Protein AF-A0A950FRL6-F1 (afdb_monomer_lite)

Sequence (107 aa):
MIVSRTVELADPLARANVIDALCGPGAPAGVTEVAESGTAVTVRFDDAVSAAELVDDLIAIESLFVPAKFMRDLAVDEAAAIAAAGLGDPELNATRVIETYLNEPRP

Structure (mmCIF, N/CA/C/O backbone):
data_AF-A0A950FRL6-F1
#
_entry.id   AF-A0A950FRL6-F1
#
loop_
_atom_site.group_PDB
_atom_site.id
_atom_site.type_symbol
_atom_site.label_atom_id
_atom_site.label_alt_id
_atom_site.label_comp_id
_atom_site.label_asym_id
_atom_site.label_entity_id
_atom_site.label_seq_id
_atom_site.pdbx_PDB_ins_code
_atom_site.Cartn_x
_atom_site.Cartn_y
_atom_site.Cartn_z
_atom_site.occupancy
_atom_site.B_iso_or_equiv
_atom_site.auth_seq_id
_atom_site.auth_comp_id
_atom_site.auth_asym_id
_atom_site.auth_atom_id
_atom_site.pdbx_PDB_model_num
ATOM 1 N N . MET A 1 1 ? 2.224 -2.146 -18.707 1.00 87.94 1 MET A N 1
ATOM 2 C CA . MET A 1 1 ? 0.781 -2.327 -18.996 1.00 87.94 1 MET A CA 1
ATOM 3 C C . MET A 1 1 ? 0.018 -1.880 -17.763 1.00 87.94 1 MET A C 1
ATOM 5 O O . MET A 1 1 ? 0.383 -2.319 -16.684 1.00 87.94 1 MET A O 1
ATOM 9 N N . ILE A 1 2 ? -1.011 -1.034 -17.893 1.00 94.31 2 ILE A N 1
ATOM 10 C CA . ILE A 1 2 ? -1.796 -0.620 -16.719 1.00 94.31 2 ILE A CA 1
ATOM 11 C C . ILE A 1 2 ? -2.721 -1.757 -16.285 1.00 94.31 2 ILE A C 1
ATOM 13 O O . ILE A 1 2 ? -3.552 -2.219 -17.069 1.00 94.31 2 ILE A O 1
ATOM 17 N N . VAL A 1 3 ? -2.575 -2.179 -15.034 1.00 94.50 3 VAL A N 1
ATOM 18 C CA . VAL A 1 3 ? -3.347 -3.235 -14.378 1.00 94.50 3 VAL A CA 1
ATOM 19 C C . VAL A 1 3 ? -4.167 -2.620 -13.250 1.00 94.50 3 VAL A C 1
ATOM 21 O O . VAL A 1 3 ? -3.792 -1.599 -12.673 1.00 94.50 3 VAL A O 1
ATOM 24 N N . SER A 1 4 ? -5.313 -3.229 -12.949 1.00 95.50 4 SER A N 1
ATOM 25 C CA . SER A 1 4 ? -6.137 -2.867 -11.800 1.00 95.50 4 SER A CA 1
ATOM 26 C C . SER A 1 4 ? -6.367 -4.081 -10.904 1.00 95.50 4 SER A C 1
ATOM 28 O O . SER A 1 4 ? -6.566 -5.198 -11.395 1.00 95.50 4 SER A O 1
ATOM 30 N N . ARG A 1 5 ? -6.310 -3.857 -9.591 1.00 93.81 5 ARG A N 1
ATOM 31 C CA . ARG A 1 5 ? -6.590 -4.843 -8.545 1.00 93.81 5 ARG A CA 1
ATOM 32 C C . ARG A 1 5 ? -7.585 -4.258 -7.563 1.00 93.81 5 ARG A C 1
ATOM 34 O O . ARG A 1 5 ? -7.456 -3.096 -7.191 1.00 93.81 5 ARG A O 1
ATOM 41 N N . THR A 1 6 ? -8.535 -5.075 -7.134 1.00 95.19 6 THR A N 1
ATOM 42 C CA . THR A 1 6 ? -9.504 -4.717 -6.100 1.00 95.19 6 THR A CA 1
ATOM 43 C C . THR A 1 6 ? -9.479 -5.789 -5.026 1.00 95.19 6 THR A C 1
ATOM 45 O O . THR A 1 6 ? -9.543 -6.977 -5.340 1.00 95.19 6 THR A O 1
ATOM 48 N N . VAL A 1 7 ? -9.388 -5.358 -3.772 1.00 93.81 7 VAL A N 1
ATOM 49 C CA . VAL A 1 7 ? -9.400 -6.222 -2.593 1.00 93.81 7 VAL A CA 1
ATOM 50 C C . VAL A 1 7 ? -10.497 -5.768 -1.636 1.00 93.81 7 VAL A C 1
ATOM 52 O O . VAL A 1 7 ? -10.723 -4.571 -1.458 1.00 93.81 7 VAL A O 1
ATOM 55 N N . GLU A 1 8 ? -11.183 -6.733 -1.030 1.00 94.81 8 GLU A N 1
ATOM 56 C CA . GLU A 1 8 ? -12.189 -6.492 0.002 1.00 94.81 8 GLU A CA 1
ATOM 57 C C . GLU A 1 8 ? -11.551 -6.606 1.384 1.00 94.81 8 GLU A C 1
ATOM 59 O O . GLU A 1 8 ? -11.023 -7.652 1.763 1.00 94.81 8 GLU A O 1
ATOM 64 N N . LEU A 1 9 ? -11.624 -5.524 2.148 1.00 91.25 9 LEU A N 1
ATOM 65 C CA . LEU A 1 9 ? -11.005 -5.374 3.456 1.00 91.25 9 LEU A CA 1
ATOM 66 C C . LEU A 1 9 ? -12.058 -4.843 4.434 1.00 91.25 9 LEU A C 1
ATOM 68 O O . LEU A 1 9 ? -12.314 -3.641 4.552 1.00 91.25 9 LEU A O 1
ATOM 72 N N . ALA A 1 10 ? -12.709 -5.768 5.139 1.00 89.12 10 ALA A N 1
ATOM 73 C CA . ALA A 1 10 ? -13.754 -5.428 6.103 1.00 89.12 10 ALA A CA 1
ATOM 74 C C . ALA A 1 10 ? -13.202 -4.628 7.296 1.00 89.12 10 ALA A C 1
ATOM 76 O O . ALA A 1 10 ? -13.864 -3.704 7.773 1.00 89.12 10 ALA A O 1
ATOM 77 N N . ASP A 1 11 ? -11.985 -4.952 7.744 1.00 88.56 11 ASP A N 1
ATOM 78 C CA . ASP A 1 11 ? -11.315 -4.250 8.838 1.00 88.56 11 ASP A CA 1
ATOM 79 C C . ASP A 1 11 ? -10.840 -2.853 8.383 1.00 88.56 11 ASP A C 1
ATOM 81 O O . ASP A 1 11 ? -10.010 -2.748 7.473 1.00 88.56 11 ASP A O 1
ATOM 85 N N . PRO A 1 12 ? -11.337 -1.764 9.004 1.00 88.38 12 PRO A N 1
ATOM 86 C CA . PRO A 1 12 ? -10.878 -0.409 8.715 1.00 88.38 12 PRO A CA 1
ATOM 87 C C . PRO A 1 12 ? -9.383 -0.175 8.941 1.00 88.38 12 PRO A C 1
ATOM 89 O O . PRO A 1 12 ? -8.803 0.652 8.242 1.00 88.38 12 PRO A O 1
ATOM 92 N N . LEU A 1 13 ? -8.751 -0.877 9.888 1.00 87.31 13 LEU A N 1
ATOM 93 C CA . LEU A 1 13 ? -7.313 -0.741 10.135 1.00 87.31 13 LEU A CA 1
ATOM 94 C C . LEU A 1 13 ? -6.499 -1.373 9.008 1.00 87.31 13 LEU A C 1
ATOM 96 O O . LEU A 1 13 ? -5.590 -0.732 8.490 1.00 87.31 13 LEU A O 1
ATOM 100 N N . ALA A 1 14 ? -6.874 -2.577 8.574 1.00 88.50 14 ALA A N 1
ATOM 101 C CA . ALA A 1 14 ? -6.250 -3.228 7.423 1.00 88.50 14 ALA A CA 1
ATOM 102 C C . ALA A 1 14 ? -6.388 -2.372 6.152 1.00 88.50 14 ALA A C 1
ATOM 104 O O . ALA A 1 14 ? -5.428 -2.222 5.401 1.00 88.50 14 ALA A O 1
ATOM 105 N N . ARG A 1 15 ? -7.553 -1.738 5.936 1.00 92.31 15 ARG A N 1
ATOM 106 C CA . ARG A 1 15 ? -7.723 -0.773 4.833 1.00 92.31 15 ARG A CA 1
ATOM 107 C C . ARG A 1 15 ? -6.764 0.398 4.929 1.00 92.31 15 ARG A C 1
ATOM 109 O O . ARG A 1 15 ? -6.112 0.716 3.941 1.00 92.31 15 ARG A O 1
ATOM 116 N N . ALA A 1 16 ? -6.681 1.028 6.098 1.00 90.25 16 ALA A N 1
ATOM 117 C CA . ALA A 1 16 ? -5.800 2.169 6.301 1.00 90.25 16 ALA A CA 1
ATOM 118 C C . ALA A 1 16 ? -4.330 1.801 6.039 1.00 90.25 16 ALA A C 1
ATOM 120 O O . ALA A 1 16 ? -3.643 2.554 5.357 1.00 90.25 16 ALA A O 1
ATOM 121 N N . ASN A 1 17 ? -3.882 0.630 6.503 1.00 89.88 17 ASN A N 1
ATOM 122 C CA . ASN A 1 17 ? -2.516 0.149 6.283 1.00 89.88 17 ASN A CA 1
ATOM 123 C C . ASN A 1 17 ? -2.237 -0.108 4.800 1.00 89.88 17 ASN A C 1
ATOM 125 O O . ASN A 1 17 ? -1.249 0.386 4.267 1.00 89.88 17 ASN A O 1
ATOM 129 N N . VAL A 1 18 ? -3.137 -0.809 4.103 1.00 92.00 18 VAL A N 1
ATOM 130 C CA . VAL A 1 18 ? -2.991 -1.076 2.663 1.00 92.00 18 VAL A CA 1
ATOM 131 C C . VAL A 1 18 ? -2.962 0.226 1.855 1.00 92.00 18 VAL A C 1
ATOM 133 O O . VAL A 1 18 ? -2.146 0.368 0.947 1.00 92.00 18 VAL A O 1
ATOM 136 N N . ILE A 1 19 ? -3.816 1.200 2.182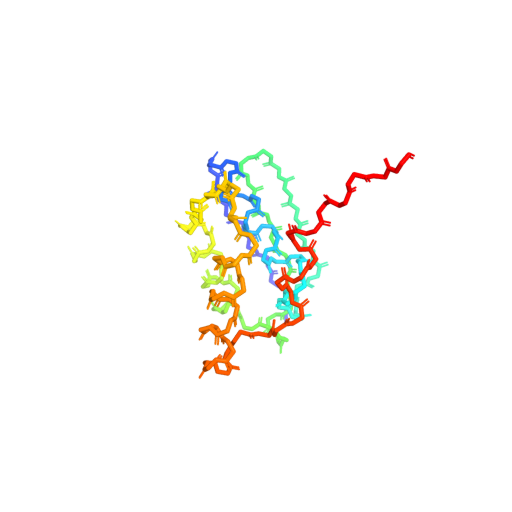 1.00 93.31 19 ILE A N 1
ATOM 137 C CA . ILE A 1 19 ? -3.823 2.504 1.504 1.00 93.31 19 ILE A CA 1
ATOM 138 C C . ILE A 1 19 ? -2.518 3.260 1.774 1.00 93.31 19 ILE A C 1
ATOM 140 O O . ILE A 1 19 ? -1.926 3.787 0.834 1.00 93.31 19 ILE A O 1
ATOM 144 N N . ASP A 1 20 ? -2.050 3.299 3.022 1.00 91.75 20 ASP A N 1
ATOM 145 C CA . ASP A 1 20 ? -0.800 3.979 3.374 1.00 91.75 20 ASP A CA 1
ATOM 146 C C . ASP A 1 20 ? 0.414 3.306 2.721 1.00 91.75 20 ASP A C 1
ATOM 148 O O . ASP A 1 20 ? 1.299 3.980 2.213 1.00 91.75 20 ASP A O 1
ATOM 152 N N . ALA A 1 21 ? 0.432 1.981 2.603 1.00 91.12 21 ALA A N 1
ATOM 153 C CA . ALA A 1 21 ? 1.499 1.275 1.901 1.00 91.12 21 ALA A CA 1
ATOM 154 C C . ALA A 1 21 ? 1.513 1.554 0.385 1.00 91.12 21 ALA A C 1
ATOM 156 O O . ALA A 1 21 ? 2.580 1.636 -0.226 1.00 91.12 21 ALA A O 1
ATOM 157 N N . LEU A 1 22 ? 0.339 1.721 -0.234 1.00 93.56 22 LEU A N 1
ATOM 158 C CA . LEU A 1 22 ? 0.208 1.938 -1.680 1.00 93.56 22 LEU A CA 1
ATOM 159 C C . LEU A 1 22 ? 0.292 3.413 -2.102 1.00 93.56 22 LEU A C 1
ATOM 161 O O . LEU A 1 22 ? 0.599 3.685 -3.261 1.00 93.56 22 LEU A O 1
ATOM 165 N N . CYS A 1 23 ? 0.031 4.358 -1.197 1.00 92.62 23 CYS A N 1
ATOM 166 C CA . CYS A 1 23 ? 0.084 5.803 -1.465 1.00 92.62 23 CYS A CA 1
ATOM 167 C C . CYS A 1 23 ? 1.176 6.540 -0.687 1.00 92.62 23 CYS A C 1
ATOM 169 O O . CYS A 1 23 ? 1.468 7.702 -0.980 1.00 92.62 23 CYS A O 1
ATOM 171 N N . GLY A 1 24 ? 1.725 5.912 0.343 1.00 86.62 24 GLY A N 1
ATOM 172 C CA . GLY A 1 24 ? 2.607 6.550 1.297 1.00 86.62 24 GLY A CA 1
ATOM 173 C C . GLY A 1 24 ? 4.076 6.542 0.881 1.00 86.62 24 GLY A C 1
ATOM 174 O O . GLY A 1 24 ? 4.464 6.091 -0.203 1.00 86.62 24 GLY A O 1
ATOM 175 N N . PRO A 1 25 ? 4.943 7.080 1.747 1.00 79.94 25 PRO A N 1
ATOM 176 C CA . PRO A 1 25 ? 6.359 7.219 1.449 1.00 79.94 25 PRO A CA 1
ATOM 177 C C . PRO A 1 25 ? 7.063 5.853 1.362 1.00 79.94 25 PRO A C 1
ATOM 179 O O . PRO A 1 25 ? 7.353 5.229 2.387 1.00 79.94 25 PRO A O 1
ATOM 182 N N . GLY A 1 26 ? 7.390 5.437 0.137 1.00 85.19 26 GLY A N 1
ATOM 183 C CA . GLY A 1 26 ? 7.933 4.108 -0.177 1.00 85.19 26 GLY A CA 1
ATOM 184 C C . GLY A 1 26 ? 7.007 3.249 -1.042 1.00 85.19 26 GLY A C 1
ATOM 185 O O . GLY A 1 26 ? 7.374 2.122 -1.362 1.00 85.19 26 GLY A O 1
ATOM 186 N N . ALA A 1 27 ? 5.844 3.780 -1.438 1.00 90.81 27 ALA A N 1
ATOM 187 C CA . ALA A 1 27 ? 4.916 3.106 -2.332 1.00 90.81 27 ALA A CA 1
ATOM 188 C C . ALA A 1 27 ? 5.580 2.658 -3.650 1.00 90.81 27 ALA A C 1
ATOM 190 O O . ALA A 1 27 ? 6.502 3.328 -4.141 1.00 90.81 27 ALA A O 1
ATOM 191 N N . PRO A 1 28 ? 5.103 1.558 -4.265 1.00 92.62 28 PRO A N 1
ATOM 192 C CA . PRO A 1 28 ? 5.642 1.098 -5.536 1.00 92.62 28 PRO A CA 1
ATOM 193 C C . PRO A 1 28 ? 5.508 2.184 -6.607 1.00 92.62 28 PRO A C 1
ATOM 195 O O . PRO A 1 28 ? 4.423 2.711 -6.845 1.00 92.62 28 PRO A O 1
ATOM 198 N N . ALA A 1 29 ? 6.612 2.499 -7.287 1.00 92.81 29 ALA A N 1
ATOM 199 C CA . ALA A 1 29 ? 6.678 3.602 -8.250 1.00 92.81 29 ALA A CA 1
ATOM 200 C C . ALA A 1 29 ? 5.698 3.458 -9.430 1.00 92.81 29 ALA A C 1
ATOM 202 O O . ALA A 1 29 ? 5.379 4.442 -10.094 1.00 92.81 29 ALA A O 1
ATOM 203 N N . GLY A 1 30 ? 5.239 2.235 -9.709 1.00 93.31 30 GLY A N 1
ATOM 204 C CA . GLY A 1 30 ? 4.243 1.954 -10.734 1.00 93.31 30 GLY A CA 1
ATOM 205 C C . GLY A 1 30 ? 2.810 2.281 -10.321 1.00 93.31 30 GLY A C 1
ATOM 206 O O . GLY A 1 30 ? 1.950 2.296 -11.197 1.00 93.31 30 GLY A O 1
ATOM 207 N N . VAL A 1 31 ? 2.518 2.531 -9.039 1.00 95.94 31 VAL A N 1
ATOM 208 C CA . VAL A 1 31 ? 1.166 2.876 -8.578 1.00 95.94 31 VAL A CA 1
ATOM 209 C C . VAL A 1 31 ? 0.795 4.275 -9.059 1.00 95.94 31 VAL A C 1
ATOM 211 O O . VAL A 1 31 ? 1.514 5.247 -8.852 1.00 95.94 31 VAL A O 1
ATOM 214 N N . THR A 1 32 ? -0.356 4.364 -9.720 1.00 95.69 32 THR A N 1
ATOM 215 C CA . THR A 1 32 ? -0.865 5.608 -10.318 1.00 95.69 32 THR A CA 1
ATOM 216 C C . THR A 1 32 ? -2.111 6.127 -9.619 1.00 95.69 32 THR A C 1
ATOM 218 O O . THR A 1 32 ? -2.342 7.332 -9.596 1.00 95.69 32 THR A O 1
ATOM 221 N N . GLU A 1 33 ? -2.919 5.229 -9.057 1.00 96.06 33 GLU A N 1
ATOM 222 C CA . GLU A 1 33 ? -4.164 5.577 -8.386 1.00 96.06 33 GLU A CA 1
ATOM 223 C C . GLU A 1 33 ? -4.517 4.505 -7.355 1.00 96.06 33 GLU A C 1
ATOM 225 O O . GLU A 1 33 ? -4.392 3.308 -7.626 1.00 96.06 33 GLU A O 1
ATOM 230 N N . VAL A 1 34 ? -5.004 4.946 -6.198 1.00 96.38 34 VAL A N 1
ATOM 231 C CA . VAL A 1 34 ? -5.631 4.099 -5.183 1.00 96.38 34 VAL A CA 1
ATOM 232 C C . VAL A 1 34 ? -6.941 4.765 -4.784 1.00 96.38 34 VAL A C 1
ATOM 234 O O . VAL A 1 34 ? -6.968 5.956 -4.479 1.00 96.38 34 VAL A O 1
ATOM 237 N N . ALA A 1 35 ? -8.025 3.999 -4.794 1.00 95.94 35 ALA A N 1
ATOM 238 C CA . ALA A 1 35 ? -9.356 4.463 -4.440 1.00 95.94 35 ALA A CA 1
ATOM 239 C C . ALA A 1 35 ? -9.987 3.533 -3.401 1.00 95.94 35 ALA A C 1
ATOM 241 O O . ALA A 1 35 ? -9.919 2.309 -3.526 1.00 95.94 35 ALA A O 1
ATOM 242 N N . GLU A 1 36 ? -10.643 4.119 -2.403 1.00 95.31 36 GLU A N 1
ATOM 243 C CA . GLU A 1 36 ? -11.425 3.402 -1.394 1.00 95.31 36 GLU A CA 1
ATOM 244 C C . GLU A 1 36 ? -12.923 3.590 -1.666 1.00 95.31 36 GLU A C 1
ATOM 246 O O . GLU A 1 36 ? -13.394 4.701 -1.922 1.00 95.31 36 GLU A O 1
ATOM 251 N N . SER A 1 37 ? -13.689 2.502 -1.596 1.00 94.38 37 SER A N 1
ATOM 252 C CA . SER A 1 37 ? -15.148 2.523 -1.674 1.00 94.38 37 SER A CA 1
ATOM 253 C C . SER A 1 37 ? -15.744 1.518 -0.691 1.00 94.38 37 SER A C 1
ATOM 255 O O . SER A 1 37 ? -15.811 0.319 -0.953 1.00 94.38 37 SER A O 1
ATOM 257 N N . GLY A 1 38 ? -16.180 2.005 0.474 1.00 93.94 38 GLY A N 1
ATOM 258 C CA . GLY A 1 38 ? -16.707 1.141 1.530 1.00 93.94 38 GLY A CA 1
ATOM 259 C C . GLY A 1 38 ? -15.626 0.210 2.081 1.00 93.94 38 GLY A C 1
ATOM 260 O O . GLY A 1 38 ? -14.698 0.670 2.737 1.00 93.94 38 GLY A O 1
ATOM 261 N N . THR A 1 39 ? -15.760 -1.094 1.838 1.00 93.38 39 THR A N 1
ATOM 262 C CA . THR A 1 39 ? -14.760 -2.109 2.212 1.00 93.38 39 THR A CA 1
ATOM 263 C C . THR A 1 39 ? -13.768 -2.415 1.096 1.00 93.38 39 THR A C 1
ATOM 265 O O . THR A 1 39 ? -12.771 -3.089 1.343 1.00 93.38 39 THR A O 1
ATOM 268 N N . ALA A 1 40 ? -14.012 -1.917 -0.114 1.00 95.44 40 ALA A N 1
ATOM 269 C CA . ALA A 1 40 ? -13.182 -2.198 -1.270 1.00 95.44 40 ALA A CA 1
ATOM 270 C C . ALA A 1 40 ? -12.049 -1.175 -1.394 1.00 95.44 40 ALA A C 1
ATOM 272 O O . ALA A 1 40 ? -12.287 0.035 -1.369 1.00 95.44 40 ALA A O 1
ATOM 273 N N . VAL A 1 41 ? -10.828 -1.659 -1.612 1.00 96.00 41 VAL A N 1
ATOM 274 C CA . VAL A 1 41 ? -9.684 -0.843 -2.033 1.00 96.00 41 VAL A CA 1
ATOM 275 C C . VAL A 1 41 ? -9.300 -1.263 -3.444 1.00 96.00 41 VAL A C 1
ATOM 277 O O . VAL A 1 41 ? -9.071 -2.442 -3.707 1.00 96.00 41 VAL A O 1
ATOM 280 N N . THR A 1 42 ? -9.259 -0.302 -4.366 1.00 97.06 42 THR A N 1
ATOM 281 C CA . THR A 1 42 ? -8.869 -0.517 -5.762 1.00 97.06 42 THR A CA 1
ATOM 282 C C . THR A 1 42 ? -7.578 0.222 -6.060 1.00 97.06 42 THR A C 1
ATOM 284 O O . THR A 1 42 ? -7.508 1.432 -5.871 1.00 97.06 42 THR A O 1
ATOM 287 N N . VAL A 1 43 ? -6.579 -0.487 -6.576 1.00 96.75 43 VAL A N 1
ATOM 288 C CA . VAL A 1 43 ? -5.303 0.078 -7.019 1.00 96.75 43 VAL A CA 1
ATOM 289 C C . VAL A 1 43 ? -5.149 -0.069 -8.528 1.00 96.75 43 VAL A C 1
ATOM 291 O O . VAL A 1 43 ? -5.541 -1.081 -9.122 1.00 96.75 43 VAL A O 1
ATOM 294 N N . ARG A 1 44 ? -4.585 0.959 -9.163 1.00 97.12 44 ARG A N 1
ATOM 295 C CA . ARG A 1 44 ? -4.181 0.966 -10.571 1.00 97.12 44 ARG A CA 1
ATOM 296 C C . ARG A 1 44 ? -2.692 1.246 -10.668 1.00 97.12 44 ARG A C 1
ATOM 298 O O . ARG A 1 44 ? -2.211 2.248 -10.133 1.00 97.12 44 ARG A O 1
ATOM 305 N N . PHE A 1 45 ? -1.972 0.399 -11.390 1.00 96.81 45 PHE A N 1
ATOM 306 C CA . PHE A 1 45 ? -0.520 0.496 -11.499 1.00 96.81 45 PHE A CA 1
ATOM 307 C C . PHE A 1 45 ? 0.004 0.028 -12.857 1.00 96.81 45 PHE A C 1
ATOM 309 O O . PHE A 1 45 ? -0.662 -0.733 -13.559 1.00 96.81 45 PHE A O 1
ATOM 316 N N . ASP A 1 46 ? 1.194 0.491 -13.238 1.00 96.19 46 ASP A N 1
ATOM 317 C CA . ASP A 1 46 ? 1.920 -0.003 -14.406 1.00 96.19 46 ASP A CA 1
ATOM 318 C C . ASP A 1 46 ? 2.787 -1.214 -14.041 1.00 96.19 46 ASP A C 1
ATOM 320 O O . ASP A 1 46 ? 3.835 -1.080 -13.409 1.00 96.19 46 ASP A O 1
ATOM 324 N N . ASP A 1 47 ? 2.372 -2.391 -14.505 1.00 93.81 47 ASP A N 1
ATOM 325 C CA . ASP A 1 47 ? 3.065 -3.669 -14.298 1.00 93.81 47 ASP A CA 1
ATOM 326 C C . ASP A 1 47 ? 4.473 -3.707 -14.922 1.00 93.81 47 ASP A C 1
ATOM 328 O O . ASP A 1 47 ? 5.331 -4.486 -14.524 1.00 93.81 47 ASP A O 1
ATOM 332 N N . ALA A 1 48 ? 4.759 -2.818 -15.882 1.00 93.75 48 ALA A N 1
ATOM 333 C CA . ALA A 1 48 ? 6.112 -2.688 -16.420 1.00 93.75 48 ALA A CA 1
ATOM 334 C C . ALA A 1 48 ? 7.072 -1.959 -15.458 1.00 93.75 48 ALA A C 1
ATOM 336 O O . ALA A 1 48 ? 8.287 -2.062 -15.621 1.00 93.75 48 ALA A O 1
ATOM 337 N N . VAL A 1 49 ? 6.539 -1.205 -14.489 1.00 94.81 49 VAL A N 1
ATOM 338 C CA . VAL A 1 49 ? 7.307 -0.413 -13.511 1.00 94.81 49 VAL A CA 1
ATOM 339 C C . VAL A 1 49 ? 7.329 -1.097 -12.146 1.00 94.81 49 VAL A C 1
ATOM 341 O O . VAL A 1 49 ? 8.351 -1.096 -11.464 1.00 94.81 49 VAL A O 1
ATOM 344 N N . SER A 1 50 ? 6.210 -1.683 -11.728 1.00 92.06 50 SER A N 1
ATOM 345 C CA . SER A 1 50 ? 6.103 -2.453 -10.489 1.00 92.06 50 SER A CA 1
ATOM 346 C C . SER A 1 50 ? 5.360 -3.743 -10.781 1.00 92.06 50 SER A C 1
ATOM 348 O O . SER A 1 50 ? 4.185 -3.697 -11.133 1.00 92.06 50 SER A O 1
ATOM 350 N N . ALA A 1 51 ? 6.062 -4.871 -10.650 1.00 92.94 51 ALA A N 1
ATOM 351 C CA . ALA A 1 51 ? 5.513 -6.185 -10.956 1.00 92.94 51 ALA A CA 1
ATOM 352 C C . ALA A 1 51 ? 4.234 -6.444 -10.150 1.00 92.94 51 ALA A C 1
ATOM 354 O O . ALA A 1 51 ? 4.188 -6.169 -8.950 1.00 92.94 51 ALA A O 1
ATOM 355 N N . ALA A 1 52 ? 3.218 -7.009 -10.799 1.00 91.19 52 ALA A N 1
ATOM 356 C CA . ALA A 1 52 ? 1.936 -7.302 -10.171 1.00 91.19 52 ALA A CA 1
ATOM 357 C C . ALA A 1 52 ? 2.074 -8.166 -8.912 1.00 91.19 52 ALA A C 1
ATOM 359 O O . ALA A 1 52 ? 1.395 -7.893 -7.929 1.00 91.19 52 ALA A O 1
ATOM 360 N N . GLU A 1 53 ? 2.998 -9.130 -8.910 1.00 91.69 53 GLU A N 1
ATOM 361 C CA . GLU A 1 53 ? 3.289 -9.974 -7.743 1.00 91.69 53 GLU A CA 1
ATOM 362 C C . GLU A 1 53 ? 3.731 -9.148 -6.528 1.00 91.69 53 GLU A C 1
ATOM 364 O O . GLU A 1 53 ? 3.252 -9.384 -5.430 1.00 91.69 53 GLU A O 1
ATOM 369 N N . LEU A 1 54 ? 4.553 -8.110 -6.723 1.00 91.56 54 LEU A N 1
ATOM 370 C CA . LEU A 1 54 ? 4.987 -7.231 -5.633 1.00 91.56 54 LEU A CA 1
ATOM 371 C C . LEU A 1 54 ? 3.821 -6.419 -5.054 1.00 91.56 54 LEU A C 1
ATOM 373 O O . LEU A 1 54 ? 3.761 -6.195 -3.848 1.00 91.56 54 LEU A O 1
ATOM 377 N N . VAL A 1 55 ? 2.896 -5.967 -5.905 1.00 91.75 55 VAL A N 1
ATOM 378 C CA . VAL A 1 55 ? 1.696 -5.244 -5.454 1.00 91.75 55 VAL A CA 1
ATOM 379 C C . VAL A 1 55 ? 0.749 -6.185 -4.710 1.00 91.75 55 VAL A C 1
ATOM 381 O O . VAL A 1 55 ? 0.221 -5.817 -3.662 1.00 91.75 55 VAL A O 1
ATOM 384 N N . ASP A 1 56 ? 0.558 -7.398 -5.228 1.00 91.94 56 ASP A N 1
ATOM 385 C CA . ASP A 1 56 ? -0.290 -8.419 -4.618 1.00 91.94 56 ASP A CA 1
ATOM 386 C C . ASP A 1 56 ? 0.291 -8.873 -3.255 1.00 91.94 56 ASP A C 1
ATOM 388 O O . ASP A 1 56 ? -0.452 -8.963 -2.274 1.00 91.94 56 ASP A O 1
ATOM 392 N N . ASP A 1 57 ? 1.613 -9.050 -3.152 1.00 91.56 57 ASP A N 1
ATOM 393 C CA . ASP A 1 57 ? 2.315 -9.373 -1.902 1.00 91.56 57 ASP A CA 1
ATOM 394 C C . ASP A 1 57 ? 2.178 -8.255 -0.863 1.00 91.56 57 ASP A C 1
ATOM 396 O O . ASP A 1 57 ? 1.884 -8.520 0.305 1.00 91.56 57 ASP A O 1
ATOM 400 N N . LEU A 1 58 ? 2.342 -6.996 -1.279 1.00 91.06 58 LEU A N 1
ATOM 401 C CA . LEU A 1 58 ? 2.189 -5.847 -0.389 1.00 91.06 58 LEU A CA 1
ATOM 402 C C . LEU A 1 58 ? 0.767 -5.767 0.180 1.00 91.06 58 LEU A C 1
ATOM 404 O O . LEU A 1 58 ? 0.592 -5.609 1.387 1.00 91.06 58 LEU A O 1
ATOM 408 N N . ILE A 1 59 ? -0.254 -5.939 -0.666 1.00 91.31 59 ILE A N 1
ATOM 409 C CA . ILE A 1 59 ? -1.654 -5.990 -0.223 1.00 91.31 59 ILE A CA 1
ATOM 410 C C . ILE A 1 59 ? -1.853 -7.133 0.777 1.00 91.31 59 ILE A C 1
ATOM 412 O O . ILE A 1 59 ? -2.489 -6.935 1.813 1.00 91.31 59 ILE A O 1
ATOM 416 N N . ALA A 1 60 ? -1.308 -8.319 0.495 1.00 88.69 60 ALA A N 1
ATOM 417 C CA . ALA A 1 60 ? -1.447 -9.475 1.371 1.00 88.69 60 ALA A CA 1
ATOM 418 C C . ALA A 1 60 ? -0.813 -9.233 2.750 1.00 88.69 60 ALA A C 1
ATOM 420 O O . ALA A 1 60 ? -1.460 -9.486 3.768 1.00 88.69 60 ALA A O 1
ATOM 421 N N . ILE A 1 61 ? 0.408 -8.698 2.799 1.00 87.25 61 ILE A N 1
ATOM 422 C CA . ILE A 1 61 ? 1.121 -8.406 4.049 1.00 87.25 61 ILE A CA 1
ATOM 423 C C . ILE A 1 61 ? 0.351 -7.373 4.875 1.00 87.25 61 ILE A C 1
ATOM 425 O O . ILE A 1 61 ? 0.009 -7.634 6.029 1.00 87.25 61 ILE A O 1
ATOM 429 N N . GLU A 1 62 ? 0.013 -6.235 4.275 1.00 88.00 62 GLU A N 1
ATOM 430 C CA . GLU A 1 62 ? -0.605 -5.107 4.982 1.00 88.00 62 GLU A CA 1
ATOM 431 C C . GLU A 1 62 ? -2.066 -5.377 5.365 1.00 88.00 62 GLU A C 1
ATOM 433 O O . GLU A 1 62 ? -2.584 -4.805 6.324 1.00 88.00 62 GLU A O 1
ATOM 438 N N . SER A 1 63 ? -2.731 -6.309 4.673 1.00 84.50 63 SER A N 1
ATOM 439 C CA . SER A 1 63 ? -4.071 -6.773 5.053 1.00 84.50 63 SER A CA 1
ATOM 440 C C . SER A 1 63 ? -4.092 -7.618 6.332 1.00 84.50 63 SER A C 1
ATOM 442 O O . SER A 1 63 ? -5.123 -7.694 7.002 1.00 84.50 63 SER A O 1
ATOM 444 N N . LEU A 1 64 ? -2.969 -8.260 6.672 1.00 78.94 64 LEU A N 1
ATOM 445 C CA . LEU A 1 64 ? -2.821 -9.127 7.846 1.00 78.94 64 LEU A CA 1
ATOM 446 C C . LEU A 1 64 ? -2.072 -8.431 8.982 1.00 78.94 64 LEU A C 1
ATOM 448 O O . LEU A 1 64 ? -2.271 -8.750 10.158 1.00 78.94 64 LEU A O 1
ATOM 452 N N . PHE A 1 65 ? -1.189 -7.498 8.638 1.00 63.22 65 PHE A N 1
ATOM 453 C CA . PHE A 1 65 ? -0.380 -6.774 9.594 1.00 63.22 65 PHE A CA 1
ATOM 454 C C . PHE A 1 65 ? -1.215 -5.671 10.247 1.00 63.22 65 PHE A C 1
ATOM 456 O O . PHE A 1 65 ? -1.348 -4.565 9.736 1.00 63.22 65 PHE A O 1
ATOM 463 N N . VAL A 1 66 ? -1.776 -5.968 11.419 1.00 53.72 66 VAL A N 1
ATOM 464 C CA . VAL A 1 66 ? -2.225 -4.940 12.361 1.00 53.72 66 VAL A CA 1
ATOM 465 C C . VAL A 1 66 ? -1.075 -4.739 13.343 1.00 53.72 66 VAL A C 1
ATOM 467 O O . VAL A 1 66 ? -0.972 -5.509 14.305 1.00 53.72 66 VAL A O 1
ATOM 470 N N . PRO A 1 67 ? -0.177 -3.751 13.145 1.00 50.41 67 PRO A N 1
ATOM 471 C CA . PRO A 1 67 ? 0.742 -3.399 14.206 1.00 50.41 67 PRO A CA 1
ATOM 472 C C . PRO A 1 67 ? -0.138 -2.988 15.378 1.00 50.41 67 PRO A C 1
ATOM 474 O O . PRO A 1 67 ? -0.921 -2.039 15.281 1.00 50.41 67 PRO A O 1
ATOM 477 N N . ALA A 1 68 ? -0.065 -3.739 16.476 1.00 44.91 68 ALA A N 1
ATOM 478 C CA . ALA A 1 68 ? -0.655 -3.301 17.720 1.00 44.91 68 ALA A CA 1
ATOM 479 C C . ALA A 1 68 ? -0.048 -1.925 17.995 1.00 44.91 68 ALA A C 1
ATOM 481 O O . ALA A 1 68 ? 1.137 -1.825 18.317 1.00 44.91 68 ALA A O 1
ATOM 482 N N . LYS A 1 69 ? -0.832 -0.859 17.789 1.00 44.94 69 LYS A N 1
ATOM 483 C CA . LYS A 1 69 ? -0.480 0.497 18.202 1.00 44.94 69 LYS A CA 1
ATOM 484 C C . LYS A 1 69 ? -0.383 0.461 19.722 1.00 44.94 69 LYS A C 1
ATOM 486 O O . LYS A 1 69 ? -1.319 0.815 20.432 1.00 44.94 69 LYS A O 1
ATOM 491 N N . PHE A 1 70 ? 0.752 0.007 20.234 1.00 44.28 70 PHE A N 1
ATOM 492 C CA . PHE A 1 70 ? 1.152 0.255 21.601 1.00 44.28 70 PHE A CA 1
ATOM 493 C C . PHE A 1 70 ? 1.556 1.724 21.654 1.00 44.28 70 PHE A C 1
ATOM 495 O O . PHE A 1 70 ? 2.733 2.064 21.633 1.00 44.28 70 PHE A O 1
ATOM 502 N N . MET A 1 71 ? 0.559 2.613 21.701 1.00 47.75 71 MET A N 1
ATOM 503 C CA . MET A 1 71 ? 0.775 3.963 22.207 1.00 47.75 71 MET A CA 1
ATOM 504 C C . MET A 1 71 ? 0.963 3.833 23.715 1.00 47.75 71 MET A C 1
ATOM 506 O O . MET A 1 71 ? 0.027 3.986 24.495 1.00 47.75 71 MET A O 1
ATOM 510 N N . ARG A 1 72 ? 2.167 3.429 24.116 1.00 49.91 72 ARG A N 1
ATOM 511 C CA . ARG A 1 72 ? 2.629 3.555 25.490 1.00 49.91 72 ARG A CA 1
ATOM 512 C C . ARG A 1 72 ? 3.575 4.742 25.517 1.00 49.91 72 ARG A C 1
ATOM 514 O O . ARG A 1 72 ? 4.507 4.780 24.717 1.00 49.91 72 ARG A O 1
ATOM 521 N N . ASP A 1 73 ? 3.349 5.665 26.443 1.00 50.88 73 ASP A N 1
ATOM 522 C CA . ASP A 1 73 ? 4.330 6.699 26.753 1.00 50.88 73 ASP A CA 1
ATOM 523 C C . ASP A 1 73 ? 5.623 6.005 27.196 1.00 50.88 73 ASP A C 1
ATOM 525 O O . ASP A 1 73 ? 5.680 5.360 28.246 1.00 50.88 73 ASP A O 1
ATOM 529 N N . LEU A 1 74 ? 6.642 6.057 26.341 1.00 56.94 74 LEU A N 1
ATOM 530 C CA . LEU A 1 74 ? 7.979 5.578 26.660 1.00 56.94 74 LEU A CA 1
ATOM 531 C C . LEU A 1 74 ? 8.702 6.691 27.411 1.00 56.94 74 LEU A C 1
ATOM 533 O O . LEU A 1 74 ? 8.706 7.845 26.978 1.00 56.94 74 LEU A O 1
ATOM 537 N N . ALA A 1 75 ? 9.332 6.350 28.534 1.00 69.25 75 ALA A N 1
ATOM 538 C CA . ALA A 1 75 ? 10.259 7.273 29.173 1.00 69.25 75 ALA A CA 1
ATOM 539 C C . ALA A 1 75 ? 11.398 7.603 28.192 1.00 69.25 75 ALA A C 1
ATOM 541 O O . ALA A 1 75 ? 11.828 6.738 27.426 1.00 69.25 75 ALA A O 1
ATOM 542 N N . VAL A 1 76 ? 11.903 8.839 28.227 1.00 66.88 76 VAL A N 1
ATOM 543 C CA . VAL A 1 76 ? 12.938 9.336 27.297 1.00 66.88 76 VAL A CA 1
ATOM 544 C C . VAL A 1 76 ? 14.151 8.398 27.233 1.00 66.88 76 VAL A C 1
ATOM 546 O O . VAL A 1 76 ? 14.653 8.107 26.148 1.00 66.88 76 VAL A O 1
ATOM 549 N N . ASP A 1 77 ? 14.563 7.851 28.376 1.00 69.31 77 ASP A N 1
ATOM 550 C CA . ASP A 1 77 ? 15.697 6.928 28.470 1.00 69.31 77 ASP A CA 1
ATOM 551 C C . ASP A 1 77 ? 15.417 5.569 27.797 1.00 69.31 77 ASP A C 1
ATOM 553 O O . ASP A 1 77 ? 16.311 4.959 27.211 1.00 69.31 77 ASP A O 1
ATOM 557 N N . GLU A 1 78 ? 14.164 5.105 27.827 1.00 61.84 78 GLU A N 1
ATOM 558 C CA . GLU A 1 78 ? 13.732 3.854 27.193 1.00 61.84 78 GLU A CA 1
ATOM 559 C C . GLU A 1 78 ? 13.629 4.018 25.669 1.00 61.84 78 GLU A C 1
ATOM 561 O O . GLU A 1 78 ? 14.086 3.155 24.918 1.00 61.84 78 GLU A O 1
ATOM 566 N N . ALA A 1 79 ? 13.125 5.163 25.197 1.00 63.44 79 ALA A N 1
ATOM 567 C CA . ALA A 1 79 ? 13.106 5.502 23.775 1.00 63.44 79 ALA A CA 1
ATOM 568 C C . ALA A 1 79 ? 14.529 5.624 23.196 1.00 63.44 79 ALA A C 1
ATOM 570 O O . ALA A 1 79 ? 14.804 5.102 22.113 1.00 63.44 79 ALA A O 1
ATOM 571 N N . ALA A 1 80 ? 15.452 6.248 23.937 1.00 67.44 80 ALA A N 1
ATOM 572 C CA . ALA A 1 80 ? 16.856 6.354 23.545 1.00 67.44 80 ALA A CA 1
ATOM 573 C C . ALA A 1 80 ? 17.543 4.980 23.458 1.0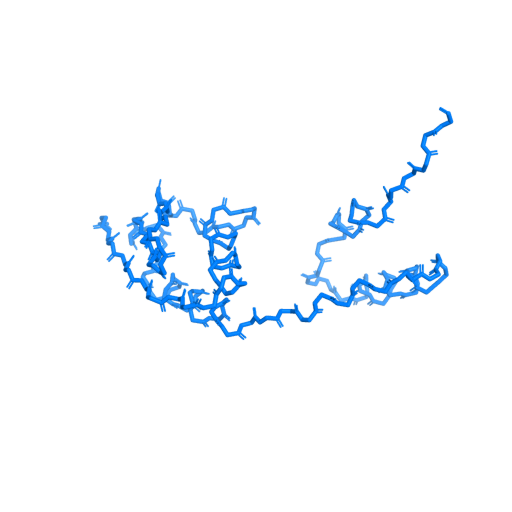0 67.44 80 ALA A C 1
ATOM 575 O O . ALA A 1 80 ? 18.308 4.735 22.525 1.00 67.44 80 ALA A O 1
ATOM 576 N N . ALA A 1 81 ? 17.237 4.060 24.380 1.00 68.88 81 ALA A N 1
ATOM 577 C CA . ALA A 1 81 ? 17.769 2.699 24.356 1.00 68.88 81 ALA A CA 1
ATOM 578 C C . ALA A 1 81 ? 17.251 1.882 23.157 1.00 68.88 81 ALA A C 1
ATOM 580 O O . ALA A 1 81 ? 18.032 1.184 22.510 1.00 68.88 81 ALA A O 1
ATOM 581 N N . ILE A 1 82 ? 15.962 2.002 22.819 1.00 64.12 82 ILE A N 1
ATOM 582 C CA . ILE A 1 82 ? 15.369 1.346 21.641 1.00 64.12 82 ILE A CA 1
ATOM 583 C C . ILE A 1 82 ? 15.971 1.911 20.348 1.00 64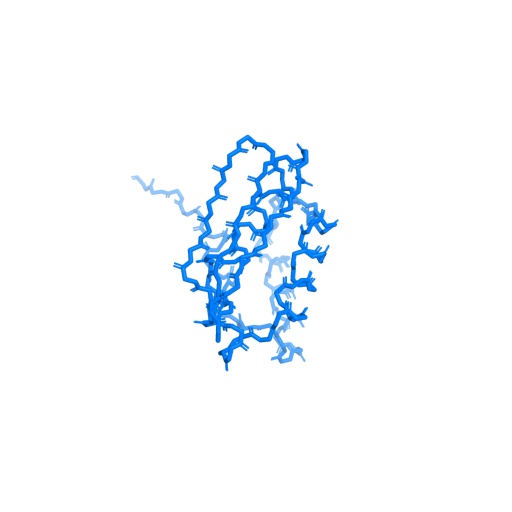.12 82 ILE A C 1
ATOM 585 O O . ILE A 1 82 ? 16.354 1.146 19.464 1.00 64.12 82 ILE A O 1
ATOM 589 N N . ALA A 1 83 ? 16.118 3.236 20.249 1.00 61.25 83 ALA A N 1
ATOM 590 C CA . ALA A 1 83 ? 16.747 3.879 19.098 1.00 61.25 83 ALA A CA 1
ATOM 591 C C . ALA A 1 83 ? 18.220 3.463 18.938 1.00 61.25 83 ALA A C 1
ATOM 593 O O . ALA A 1 83 ? 18.661 3.180 17.827 1.00 61.25 83 ALA A O 1
ATOM 594 N N . ALA A 1 84 ? 18.969 3.366 20.041 1.00 63.66 84 ALA A N 1
ATOM 595 C CA . ALA A 1 84 ? 20.352 2.896 20.031 1.00 63.66 84 ALA A CA 1
ATOM 596 C C . ALA A 1 84 ? 20.470 1.418 19.619 1.00 63.66 84 ALA A C 1
ATOM 598 O O . ALA A 1 84 ? 21.404 1.063 18.904 1.00 63.66 84 ALA A O 1
ATOM 599 N N . ALA A 1 85 ? 19.519 0.570 20.025 1.00 61.97 85 ALA A N 1
ATOM 600 C CA . ALA A 1 85 ? 19.459 -0.827 19.597 1.00 61.97 85 ALA A CA 1
ATOM 601 C C . ALA A 1 85 ? 19.107 -0.960 18.103 1.00 61.97 85 ALA A C 1
ATOM 603 O O . ALA A 1 85 ? 19.715 -1.769 17.409 1.00 61.97 85 ALA A O 1
ATOM 604 N N . GLY A 1 86 ? 18.190 -0.128 17.596 1.00 49.91 86 GLY A N 1
ATOM 605 C CA . GLY A 1 86 ? 17.839 -0.071 16.173 1.00 49.91 86 GLY A CA 1
ATOM 606 C C . GLY A 1 86 ? 18.957 0.479 15.283 1.00 49.91 86 GLY A C 1
ATOM 607 O O . GLY A 1 86 ? 19.096 0.044 14.150 1.00 49.91 86 GLY A O 1
ATOM 608 N N . LEU A 1 87 ? 19.812 1.373 15.795 1.00 51.06 87 LEU A N 1
ATOM 609 C CA . LEU A 1 87 ? 20.981 1.885 15.064 1.00 51.06 87 LEU A CA 1
ATOM 610 C C . LEU A 1 87 ? 22.088 0.834 14.849 1.00 51.06 87 LEU A C 1
ATOM 612 O O . LEU A 1 87 ? 22.999 1.063 14.054 1.00 51.06 87 LEU A O 1
ATOM 616 N N . GLY A 1 88 ? 22.043 -0.282 15.583 1.00 45.31 88 GLY A N 1
ATOM 617 C CA . GLY A 1 88 ? 22.963 -1.407 15.419 1.00 45.31 88 GLY A CA 1
ATOM 618 C C . GLY A 1 88 ? 22.605 -2.338 14.258 1.00 45.31 88 GLY A C 1
ATOM 619 O O . GLY A 1 88 ? 23.436 -3.168 13.890 1.00 45.31 88 GLY A O 1
ATOM 620 N N . ASP A 1 89 ? 21.408 -2.190 13.681 1.00 44.66 89 ASP A N 1
ATOM 621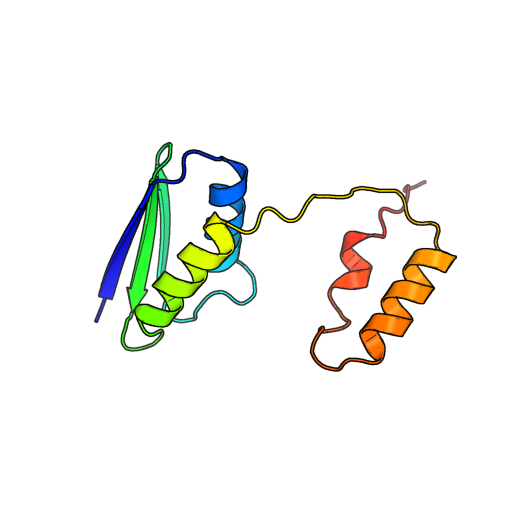 C CA . ASP A 1 89 ? 20.902 -2.997 12.572 1.00 44.66 89 ASP A CA 1
ATOM 622 C C . ASP A 1 89 ? 20.582 -2.072 11.376 1.00 44.66 89 ASP A C 1
ATOM 624 O O . ASP A 1 89 ? 19.667 -1.249 11.451 1.00 44.66 89 ASP A O 1
ATOM 628 N N . PRO A 1 90 ? 21.365 -2.107 10.282 1.00 45.03 90 PRO A N 1
ATOM 629 C CA . PRO A 1 90 ? 21.355 -1.065 9.251 1.00 45.03 90 PRO A CA 1
ATOM 630 C C . PRO A 1 90 ? 20.089 -1.005 8.373 1.00 45.03 90 PRO A C 1
ATOM 632 O O . PRO A 1 90 ? 20.051 -0.197 7.445 1.00 45.03 90 PRO A O 1
ATOM 635 N N . GLU A 1 91 ? 19.052 -1.806 8.632 1.00 44.06 91 GLU A N 1
ATOM 636 C CA . GLU A 1 91 ? 17.828 -1.825 7.812 1.00 44.06 91 GLU A CA 1
ATOM 637 C C . GLU A 1 91 ? 16.727 -0.843 8.251 1.00 44.06 91 GLU A C 1
ATOM 639 O O . GLU A 1 91 ? 15.754 -0.652 7.521 1.00 44.06 91 GLU A O 1
ATOM 644 N N . LEU A 1 92 ? 16.873 -0.134 9.378 1.00 42.53 92 LEU A N 1
ATOM 645 C CA . LEU A 1 92 ? 15.898 0.879 9.803 1.00 42.53 92 LEU A CA 1
ATOM 646 C C . LEU A 1 92 ? 16.463 2.295 9.658 1.00 42.53 92 LEU A C 1
ATOM 648 O O . LEU A 1 92 ? 17.304 2.759 10.422 1.00 42.53 92 LEU A O 1
ATOM 652 N N . ASN A 1 93 ? 15.967 3.002 8.645 1.00 45.12 93 ASN A N 1
ATOM 653 C CA . ASN A 1 93 ? 16.331 4.377 8.318 1.00 45.12 93 ASN A CA 1
ATOM 654 C C . ASN A 1 93 ? 16.082 5.322 9.520 1.00 45.12 93 ASN A C 1
ATOM 656 O O . ASN A 1 93 ? 14.938 5.630 9.869 1.00 45.12 93 ASN A O 1
ATOM 660 N N . ALA A 1 94 ? 17.170 5.768 10.160 1.00 49.50 94 ALA A N 1
ATOM 661 C CA . ALA A 1 94 ? 17.199 6.454 11.458 1.00 49.50 94 ALA A CA 1
ATOM 662 C C . ALA A 1 94 ? 16.494 7.828 11.508 1.00 49.50 94 ALA A C 1
ATOM 664 O O . ALA A 1 94 ? 16.361 8.423 12.575 1.00 49.50 94 ALA A O 1
ATOM 665 N N . THR A 1 95 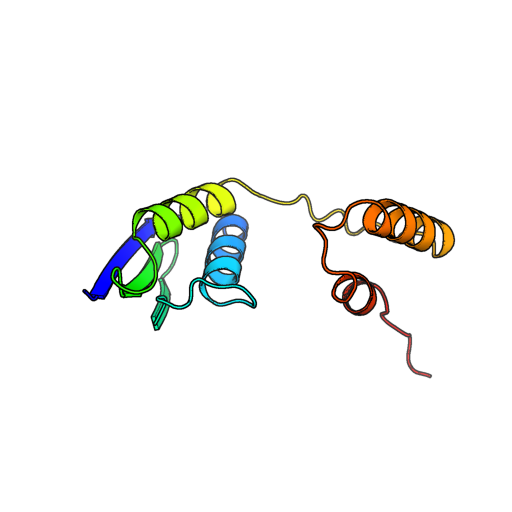? 16.014 8.346 10.380 1.00 53.78 95 THR A N 1
ATOM 666 C CA . THR A 1 95 ? 15.332 9.645 10.289 1.00 53.78 95 THR A CA 1
ATOM 667 C C . THR A 1 95 ? 13.849 9.607 10.664 1.00 53.78 95 THR A C 1
ATOM 669 O O . THR A 1 95 ? 13.295 10.660 10.957 1.00 53.78 95 THR A O 1
ATOM 672 N N . ARG A 1 96 ? 13.192 8.435 10.717 1.00 50.25 96 ARG A N 1
ATOM 673 C CA . ARG A 1 96 ? 11.738 8.347 11.005 1.00 50.25 96 ARG A CA 1
ATOM 674 C C . ARG A 1 96 ? 11.354 8.244 12.484 1.00 50.25 96 ARG A C 1
ATOM 676 O O . ARG A 1 96 ? 10.190 8.444 12.822 1.00 50.25 96 ARG A O 1
ATOM 683 N N . VAL A 1 97 ? 12.298 7.941 13.375 1.00 52.19 97 VAL A N 1
ATOM 684 C CA . VAL A 1 97 ? 11.982 7.717 14.799 1.00 52.19 97 VAL A CA 1
ATOM 685 C C . VAL A 1 97 ? 11.721 9.037 15.530 1.00 52.19 97 VAL A C 1
ATOM 687 O O . VAL A 1 97 ? 10.859 9.100 16.393 1.00 52.19 97 VAL A O 1
ATOM 690 N N . ILE A 1 98 ? 12.404 10.122 15.167 1.00 53.50 98 ILE A N 1
ATOM 691 C CA . ILE A 1 98 ? 12.384 11.361 15.963 1.00 53.50 98 ILE A CA 1
ATOM 692 C C . ILE A 1 98 ? 11.061 12.136 15.804 1.00 53.50 98 ILE A C 1
ATOM 694 O O . ILE A 1 98 ? 10.552 12.682 16.780 1.00 53.50 98 ILE A O 1
ATOM 698 N N . GLU A 1 99 ? 10.453 12.130 14.614 1.00 51.12 99 GLU A N 1
ATOM 699 C CA . GLU A 1 99 ? 9.233 12.911 14.341 1.00 51.12 99 GLU A CA 1
ATOM 700 C C . GLU A 1 99 ? 7.959 12.300 14.946 1.00 51.12 99 GLU A C 1
ATOM 702 O O . GLU A 1 99 ? 6.989 13.014 15.185 1.00 51.12 99 GLU A O 1
ATOM 707 N N . THR A 1 100 ? 7.952 10.997 15.244 1.00 53.28 100 THR A N 1
ATOM 708 C CA . THR A 1 100 ? 6.750 10.315 15.762 1.00 53.28 100 THR A CA 1
ATOM 709 C C . THR A 1 100 ? 6.555 10.514 17.274 1.00 53.28 100 THR A C 1
ATOM 711 O O . THR A 1 100 ? 5.433 10.401 17.762 1.00 53.28 100 THR A O 1
ATOM 714 N N . TYR A 1 101 ? 7.616 10.840 18.026 1.00 50.91 101 TYR A N 1
ATOM 715 C CA . TYR A 1 101 ? 7.602 10.807 19.500 1.00 50.91 101 TYR A CA 1
ATOM 716 C C . TYR A 1 101 ? 7.848 12.154 20.198 1.00 50.91 101 TYR A C 1
ATOM 718 O O . TYR A 1 101 ? 7.779 12.220 21.424 1.00 50.91 101 TYR A O 1
ATOM 726 N N . LEU A 1 102 ? 8.098 13.239 19.462 1.00 48.50 102 LEU A N 1
ATOM 727 C CA . LEU A 1 102 ? 8.277 14.577 20.037 1.00 48.50 102 LEU A CA 1
ATOM 728 C C . LEU A 1 102 ? 7.029 15.433 19.813 1.00 48.50 102 LEU A C 1
ATOM 730 O O . LEU A 1 102 ? 6.961 16.230 18.882 1.00 48.50 102 LEU A O 1
ATOM 734 N N . ASN A 1 103 ? 6.036 15.291 20.690 1.00 50.44 103 ASN A N 1
ATOM 735 C CA . ASN A 1 103 ? 4.982 16.293 20.826 1.00 50.44 103 ASN A CA 1
ATOM 736 C C . ASN A 1 103 ? 5.391 17.244 21.960 1.00 50.44 103 ASN A C 1
ATOM 738 O O . ASN A 1 103 ? 5.164 16.964 23.137 1.00 50.44 103 ASN A O 1
ATOM 742 N N . GLU A 1 104 ? 6.071 18.339 21.620 1.00 53.09 104 GLU A N 1
ATOM 743 C CA . GLU A 1 104 ? 6.406 19.381 22.593 1.00 53.09 104 GLU A CA 1
ATOM 744 C C . GLU A 1 104 ? 5.129 20.126 23.029 1.00 53.09 104 GLU A C 1
ATOM 746 O O . GLU A 1 104 ? 4.387 20.621 22.171 1.00 53.09 104 GLU A O 1
ATOM 751 N N . PRO A 1 105 ? 4.856 20.283 24.338 1.00 47.47 105 PRO A N 1
ATOM 752 C CA . PRO A 1 105 ? 3.861 21.243 24.785 1.00 47.47 105 PRO A CA 1
ATOM 753 C C . PRO A 1 105 ? 4.405 22.651 24.517 1.00 47.47 105 PRO A C 1
ATOM 755 O O . PRO A 1 105 ? 5.378 23.084 25.136 1.00 47.47 105 PRO A O 1
ATOM 758 N N . ARG A 1 106 ? 3.798 23.365 23.562 1.00 47.59 106 ARG A N 1
ATOM 759 C CA . ARG A 1 106 ? 4.119 24.779 23.322 1.00 47.59 106 ARG A CA 1
ATOM 760 C C . ARG A 1 106 ? 3.701 25.629 24.538 1.00 47.59 106 ARG A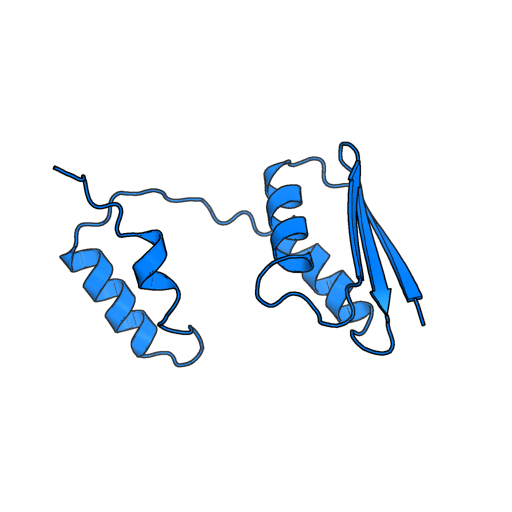 C 1
ATOM 762 O O . ARG A 1 106 ? 2.646 25.341 25.107 1.00 47.59 106 ARG A O 1
ATOM 769 N N . PRO A 1 107 ? 4.509 26.636 24.923 1.00 50.91 107 PRO A N 1
ATOM 770 C CA . PRO A 1 107 ? 4.225 27.542 26.038 1.00 50.91 107 PRO A CA 1
ATOM 771 C C . PRO A 1 107 ? 3.024 28.462 25.786 1.00 50.91 107 PRO A C 1
ATOM 773 O O . PRO A 1 107 ? 2.717 28.741 24.603 1.00 50.91 107 PRO A O 1
#

Foldseek 3Di:
DKDKDKDFQQDPQLVVQLCCCCPHDPHQPQWDDWDDDNRMIMTIGDCVRPPPVNNVVSSVCSSPDDPPPPPDQDDPVRLVVVLVVVVVPPPDDSVPSPVVRDPDDDD

Secondary structure (DSSP, 8-state):
-EEEEEEE--SHHHHHHHHHHHHSTT--TTEEEEEEETTEEEEEEETTTS-HHHHHHHHHHHHH-----------HHHHHHHHHHHTTSTTS-TTSHHHHH------

pLDDT: mean 76.59, std 19.71, range [42.53, 97.12]

Radius of gyration: 17.27 Å; chains: 1; bounding box: 40×38×48 Å